Protein AF-A0A6L6D967-F1 (afdb_monomer)

Sequence (69 aa):
MATLRFSYGTMGSGKSTLALQIHHNMSSRGVAGLLLTKLDRDGSQVTSRLGVSAPAVDVFPELNIYDLA

Secondary structure (DSSP, 8-state):
---------STTSSHHHHHHHHHHHHHTTT-----EESS-SSSSEEE-TTS-EEE-EE--TT--GGGG-

Nearest PDB structures (foldseek):
  2b8t-assembly1_D  TM=8.395E-01  e=7.900E-03  Ureaplasma parvum
  6jp9-assembly2_D  TM=3.372E-01  e=4.394E+00  Methanocaldococcus jannaschii DSM 2661

pLDDT: mean 91.64, std 7.31, range [63.22, 97.0]

Solvent-accessible surface area (backbone atoms only — not comparable to full-atom values): 4676 Å² total; per-residue (Å²): 137,90,84,86,85,88,84,88,75,62,93,87,68,47,64,52,48,53,53,52,51,52,51,50,58,35,49,77,70,71,43,88,79,87,53,74,38,63,89,55,87,89,50,55,38,49,66,29,97,86,76,53,69,47,78,22,47,67,61,53,95,85,62,60,71,77,83,77,114

Foldseek 3Di:
DDDDDDDDDDPVPCPLVVLVVVVVVCVVVVHDDAAEDEPDPVPQKGADPVGDIDGHHYDDPPDDPVVVD

Radius of gyration: 12.71 Å; Cα contacts (8 Å, |Δ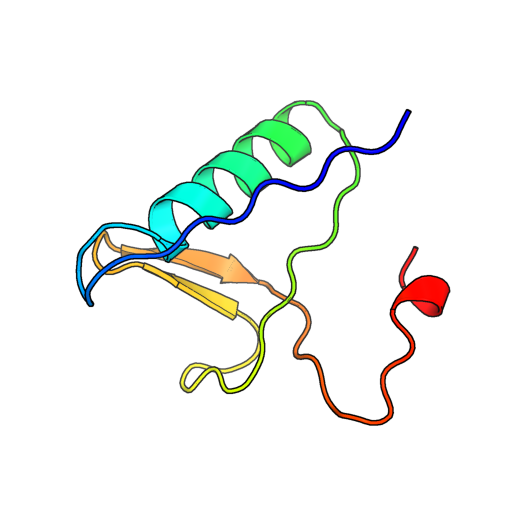i|>4): 68; chains: 1; bounding box: 33×30×25 Å

Structure (mmCIF, N/CA/C/O backbone):
data_AF-A0A6L6D967-F1
#
_entry.id   AF-A0A6L6D967-F1
#
loop_
_atom_site.group_PDB
_atom_site.id
_atom_site.type_symbol
_atom_site.label_atom_id
_atom_site.label_alt_id
_atom_site.label_comp_id
_atom_site.label_asym_id
_atom_site.label_entity_id
_atom_site.label_seq_id
_atom_site.pdbx_PDB_ins_code
_atom_site.Cartn_x
_atom_site.Cartn_y
_atom_site.Cartn_z
_atom_site.occupancy
_atom_site.B_iso_or_equiv
_atom_site.auth_seq_id
_atom_site.auth_comp_id
_atom_site.auth_asym_id
_atom_site.auth_atom_id
_atom_site.pdbx_PDB_model_num
ATOM 1 N N . MET A 1 1 ? -21.469 -1.849 -9.347 1.00 76.06 1 MET A N 1
ATOM 2 C CA . MET A 1 1 ? -20.769 -0.830 -10.161 1.00 76.06 1 MET A CA 1
ATOM 3 C C . MET A 1 1 ? -19.370 -0.670 -9.586 1.00 76.06 1 MET A C 1
ATOM 5 O O . MET A 1 1 ? -19.262 -0.579 -8.370 1.00 76.06 1 MET A O 1
ATOM 9 N N . ALA A 1 2 ? -18.325 -0.737 -10.410 1.00 87.50 2 ALA A N 1
ATOM 10 C CA . ALA A 1 2 ? -16.939 -0.624 -9.949 1.00 87.50 2 ALA A CA 1
ATOM 11 C C . ALA A 1 2 ? -16.468 0.838 -9.996 1.00 87.50 2 ALA A C 1
ATOM 13 O O . ALA A 1 2 ? -16.873 1.582 -10.889 1.00 87.50 2 ALA A O 1
ATOM 14 N N . THR A 1 3 ? -15.602 1.229 -9.059 1.00 93.19 3 THR A N 1
ATOM 15 C CA . THR A 1 3 ? -15.053 2.589 -8.964 1.00 93.19 3 THR A CA 1
ATOM 16 C C . THR A 1 3 ? -13.538 2.525 -8.827 1.00 93.19 3 THR A C 1
ATOM 18 O O . THR A 1 3 ? -13.025 1.764 -8.010 1.00 93.19 3 THR A O 1
ATOM 21 N N . LEU A 1 4 ? -12.826 3.365 -9.582 1.00 93.69 4 LEU A N 1
ATOM 22 C CA . LEU A 1 4 ? -11.386 3.567 -9.441 1.00 93.69 4 LEU A CA 1
ATOM 23 C C . LEU A 1 4 ? -11.119 4.923 -8.786 1.00 93.69 4 LEU A C 1
ATOM 25 O O . LEU A 1 4 ? -11.524 5.961 -9.307 1.00 93.69 4 LEU A O 1
ATOM 29 N N . ARG A 1 5 ? -10.387 4.922 -7.669 1.00 93.31 5 ARG A N 1
ATOM 30 C CA . ARG A 1 5 ? -9.843 6.143 -7.067 1.00 93.31 5 ARG A CA 1
ATOM 31 C C . ARG A 1 5 ? -8.331 6.160 -7.230 1.00 93.31 5 ARG A C 1
ATOM 33 O O . ARG A 1 5 ? -7.630 5.390 -6.583 1.00 93.31 5 ARG A O 1
ATOM 40 N N . PHE A 1 6 ? -7.832 7.088 -8.039 1.00 95.31 6 PHE A N 1
ATOM 41 C CA . PHE A 1 6 ? -6.401 7.329 -8.173 1.00 95.31 6 PHE A CA 1
ATOM 42 C C . PHE A 1 6 ? -5.951 8.440 -7.216 1.00 95.31 6 PHE A C 1
ATOM 44 O O . PHE A 1 6 ? -6.564 9.504 -7.162 1.00 95.31 6 PHE A O 1
ATOM 51 N N . SER A 1 7 ? -4.901 8.186 -6.433 1.00 93.56 7 SER A N 1
ATOM 52 C CA . SER A 1 7 ? -4.321 9.153 -5.491 1.00 93.56 7 SER A CA 1
ATOM 53 C C . SER A 1 7 ? -2.833 9.323 -5.782 1.00 93.56 7 SER A C 1
ATOM 55 O O . SER A 1 7 ? -2.086 8.348 -5.781 1.00 93.56 7 SER A O 1
ATOM 57 N N . TYR A 1 8 ? -2.394 10.561 -6.011 1.00 95.62 8 TYR A N 1
ATOM 58 C CA . TYR A 1 8 ? -1.011 10.907 -6.344 1.00 95.62 8 TYR A CA 1
ATOM 59 C C . TYR A 1 8 ? -0.577 12.188 -5.619 1.00 95.62 8 TYR A C 1
ATOM 61 O O . TYR A 1 8 ? -1.385 12.875 -5.001 1.00 95.62 8 TYR A O 1
ATOM 69 N N . GLY A 1 9 ? 0.722 12.486 -5.645 1.00 95.19 9 GLY A N 1
ATOM 70 C CA . GLY A 1 9 ? 1.300 13.637 -4.953 1.00 95.19 9 GLY A CA 1
ATOM 71 C C . GLY A 1 9 ? 2.789 13.454 -4.676 1.00 95.19 9 GLY A C 1
ATOM 72 O O . GLY A 1 9 ? 3.350 12.374 -4.898 1.00 95.19 9 GLY A O 1
ATOM 73 N N . THR A 1 10 ? 3.431 14.499 -4.163 1.00 96.50 10 THR A N 1
ATOM 74 C CA . THR A 1 10 ? 4.866 14.518 -3.838 1.00 96.50 10 THR A CA 1
ATOM 75 C C . THR A 1 10 ? 5.238 13.510 -2.743 1.00 96.50 10 THR A C 1
ATOM 77 O O . THR A 1 10 ? 4.391 12.953 -2.035 1.00 96.50 10 THR A O 1
ATOM 80 N N . MET A 1 11 ? 6.528 13.203 -2.593 1.00 91.81 11 MET A N 1
ATOM 81 C CA . MET A 1 11 ? 6.983 12.390 -1.461 1.00 91.81 11 MET A CA 1
ATOM 82 C C . MET A 1 11 ? 6.685 13.117 -0.146 1.00 91.81 11 MET A C 1
ATOM 84 O O . MET A 1 11 ? 6.922 14.311 -0.029 1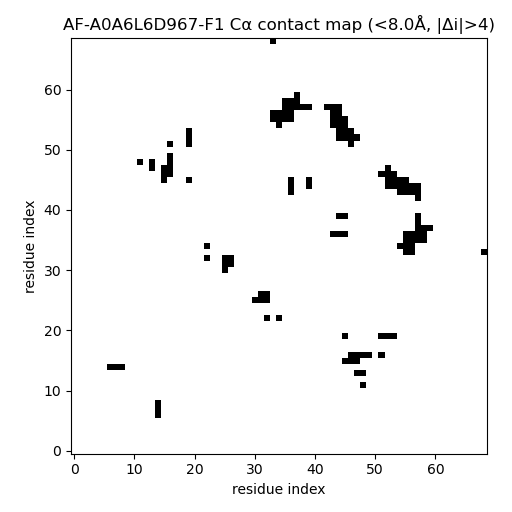.00 91.81 11 MET A O 1
ATOM 88 N N . GLY A 1 12 ? 6.131 12.395 0.830 1.00 90.75 12 GLY A N 1
ATOM 89 C CA . GLY A 1 12 ? 5.662 12.979 2.093 1.00 90.75 12 GLY A CA 1
ATOM 90 C C . GLY A 1 12 ? 4.191 13.404 2.099 1.00 90.75 12 GLY A C 1
ATOM 91 O O . GLY A 1 12 ? 3.643 13.600 3.173 1.00 90.75 12 GLY A O 1
ATOM 92 N N . SER A 1 13 ? 3.500 13.420 0.952 1.00 95.38 13 SER A N 1
ATOM 93 C CA . SER A 1 13 ? 2.084 13.824 0.861 1.00 95.38 13 SER A CA 1
ATOM 94 C C . SER A 1 13 ? 1.064 12.833 1.459 1.00 95.38 13 SER A C 1
ATOM 96 O O . SER A 1 13 ? -0.127 12.945 1.190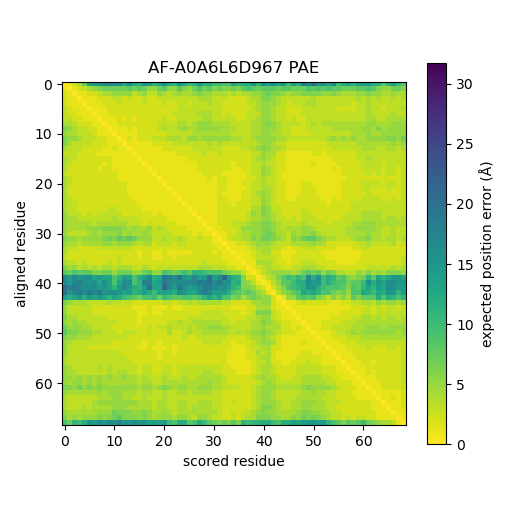 1.00 95.38 13 SER A O 1
ATOM 98 N N . GLY A 1 14 ? 1.506 11.810 2.199 1.00 95.56 14 GLY A N 1
ATOM 99 C CA . GLY A 1 14 ? 0.608 10.871 2.886 1.00 95.56 14 GLY A CA 1
ATOM 100 C C . GLY A 1 14 ? -0.061 9.786 2.025 1.00 95.56 14 GLY A C 1
ATOM 101 O O . GLY A 1 14 ? -0.993 9.146 2.500 1.00 95.56 14 GLY A O 1
ATOM 102 N N . LYS A 1 15 ? 0.399 9.521 0.791 1.00 96.00 15 LYS A N 1
ATOM 103 C CA . LYS A 1 15 ? -0.208 8.499 -0.100 1.00 96.00 15 LYS A CA 1
ATOM 104 C C . LYS A 1 15 ? -0.331 7.115 0.554 1.00 96.00 15 LYS A C 1
ATOM 106 O O . LYS A 1 15 ? -1.424 6.559 0.599 1.00 96.00 15 LYS A O 1
ATOM 111 N N . SER A 1 16 ? 0.771 6.585 1.093 1.00 94.81 16 SER A N 1
ATOM 112 C CA . SER A 1 16 ? 0.775 5.275 1.759 1.00 94.81 16 SER A CA 1
ATOM 113 C C . SER A 1 16 ? -0.094 5.277 3.016 1.00 94.81 16 SER A C 1
ATOM 115 O O . SER A 1 16 ? -0.802 4.312 3.267 1.00 94.81 16 SER A O 1
ATOM 117 N N . THR A 1 17 ? -0.107 6.382 3.771 1.00 96.69 17 THR A N 1
ATOM 118 C CA . THR A 1 17 ? -0.985 6.541 4.940 1.00 96.69 17 THR A CA 1
ATOM 119 C C . THR A 1 17 ? -2.457 6.423 4.549 1.00 96.69 17 THR A C 1
ATOM 121 O O . THR A 1 17 ? -3.194 5.690 5.199 1.00 96.69 17 THR A O 1
ATOM 124 N N . LEU A 1 18 ? -2.883 7.084 3.466 1.00 96.44 18 LEU A N 1
ATOM 125 C CA . LEU A 1 18 ? -4.260 6.993 2.979 1.00 96.44 18 LEU A CA 1
ATOM 126 C C . LEU A 1 18 ? -4.618 5.563 2.548 1.00 96.44 18 LEU A C 1
ATOM 128 O O . LEU A 1 18 ? -5.687 5.071 2.903 1.00 96.44 18 LEU A O 1
ATOM 132 N N . ALA A 1 19 ? -3.731 4.887 1.813 1.00 95.88 19 ALA A N 1
ATOM 133 C CA . ALA A 1 19 ? -3.945 3.499 1.399 1.00 95.88 19 ALA A CA 1
ATOM 134 C C . ALA A 1 19 ? -4.091 2.558 2.609 1.00 95.88 19 ALA A 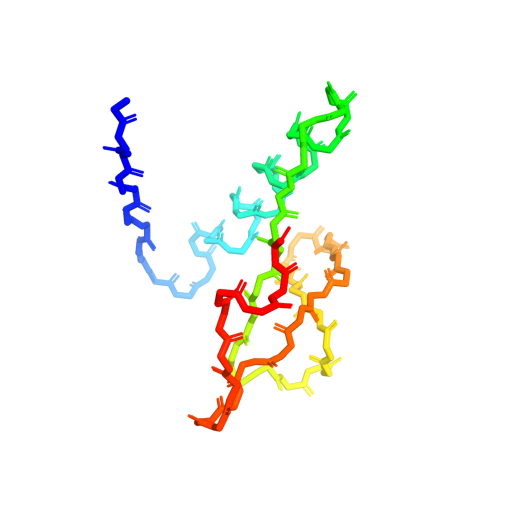C 1
ATOM 136 O O . ALA A 1 19 ? -5.039 1.775 2.670 1.00 95.88 19 ALA A O 1
ATOM 137 N N . LEU A 1 20 ? -3.211 2.697 3.607 1.00 96.81 20 LEU A N 1
ATOM 138 C CA . LEU A 1 20 ? -3.252 1.926 4.852 1.00 96.81 20 LEU A CA 1
ATOM 139 C C . LEU A 1 20 ? -4.519 2.207 5.666 1.00 96.81 20 LEU A C 1
ATOM 141 O O . LEU A 1 20 ? -5.134 1.277 6.181 1.00 96.81 20 LEU A O 1
ATOM 145 N N . GLN A 1 21 ? -4.958 3.465 5.736 1.00 96.88 21 GLN A N 1
ATOM 146 C CA . GLN A 1 21 ? -6.199 3.835 6.415 1.00 96.88 21 GLN A CA 1
ATOM 147 C C . GLN A 1 21 ? -7.424 3.206 5.737 1.00 96.88 21 GLN A C 1
ATOM 149 O O . GLN A 1 21 ? -8.315 2.701 6.419 1.00 96.88 21 GLN A O 1
ATOM 154 N N . ILE A 1 22 ? -7.476 3.213 4.401 1.00 95.69 22 ILE A N 1
ATOM 155 C CA . ILE A 1 22 ? -8.552 2.565 3.638 1.00 95.69 22 ILE A CA 1
ATOM 156 C C . ILE A 1 22 ? -8.546 1.054 3.899 1.00 95.69 22 ILE A C 1
ATOM 158 O O . ILE A 1 22 ? -9.590 0.504 4.246 1.00 95.69 22 ILE A O 1
ATOM 162 N N . HIS A 1 23 ? -7.384 0.401 3.798 1.00 96.31 23 HIS A N 1
ATOM 163 C CA . HIS A 1 23 ? -7.238 -1.033 4.060 1.00 96.31 23 HIS A CA 1
ATOM 164 C C . HIS A 1 23 ? -7.688 -1.410 5.480 1.00 96.31 23 HIS A C 1
ATOM 166 O O . HIS A 1 23 ? -8.530 -2.292 5.641 1.00 96.31 23 HIS A O 1
ATOM 172 N N . HIS A 1 24 ? -7.215 -0.682 6.496 1.00 96.19 24 HIS A N 1
ATOM 173 C CA . HIS A 1 24 ? -7.605 -0.895 7.890 1.00 96.19 24 HIS A CA 1
ATOM 174 C C . HIS A 1 24 ? -9.116 -0.729 8.104 1.00 96.19 24 HIS A C 1
ATOM 176 O O . HIS A 1 24 ? -9.745 -1.560 8.753 1.00 96.19 24 HIS A O 1
ATOM 182 N N . ASN A 1 25 ? -9.723 0.311 7.524 1.00 96.25 25 ASN A N 1
ATOM 183 C CA . ASN A 1 25 ? -11.157 0.573 7.660 1.00 96.25 25 ASN A CA 1
ATOM 184 C C . ASN A 1 25 ? -12.037 -0.471 6.960 1.00 96.25 25 ASN A C 1
ATOM 186 O O . ASN A 1 25 ? -13.145 -0.737 7.420 1.00 96.25 25 ASN A O 1
ATOM 190 N N . MET A 1 26 ? -11.590 -1.023 5.831 1.00 95.50 26 MET A N 1
ATOM 191 C CA . MET A 1 26 ? -12.306 -2.105 5.148 1.00 95.50 26 MET A CA 1
ATOM 192 C C . MET A 1 26 ? -12.192 -3.405 5.944 1.00 95.50 26 MET A C 1
ATOM 194 O O . MET A 1 26 ? -13.210 -4.025 6.252 1.00 95.50 26 MET A O 1
ATOM 198 N N . SER A 1 27 ? -10.972 -3.761 6.355 1.00 94.31 27 SER A N 1
ATOM 199 C CA . SER A 1 27 ? -10.708 -4.968 7.141 1.00 94.31 27 SER A CA 1
ATOM 200 C C . SER A 1 27 ? -11.440 -4.959 8.487 1.00 94.31 27 SER A C 1
ATOM 202 O O . SER A 1 27 ? -12.058 -5.960 8.841 1.00 94.31 27 SER A O 1
ATOM 204 N N . SER A 1 28 ? -11.474 -3.828 9.201 1.00 96.06 28 SER A N 1
ATOM 205 C CA . SER A 1 28 ? -12.184 -3.713 10.486 1.00 96.06 28 SER A CA 1
ATOM 206 C C . SER A 1 28 ? -13.700 -3.884 10.371 1.00 96.06 28 SER A C 1
ATOM 208 O O . SER A 1 28 ? -14.363 -4.201 11.355 1.00 96.06 28 SER A O 1
ATOM 210 N N . ARG A 1 29 ? -14.256 -3.720 9.166 1.00 97.00 29 ARG A N 1
ATOM 211 C CA .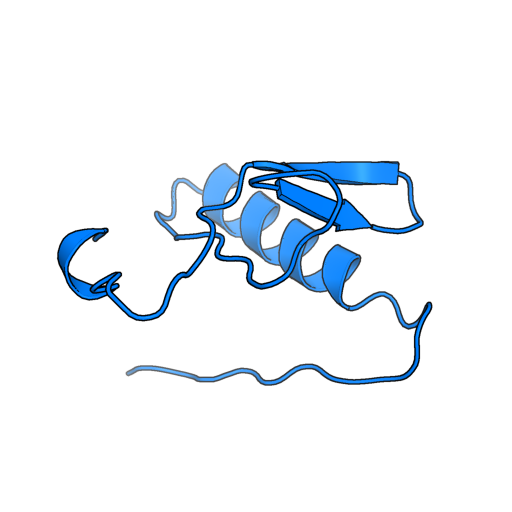 ARG A 1 29 ? -15.668 -3.982 8.847 1.00 97.00 29 ARG A CA 1
ATOM 212 C C . ARG A 1 29 ? -15.904 -5.389 8.292 1.00 97.00 29 ARG A C 1
ATOM 214 O O . ARG A 1 29 ? -17.024 -5.693 7.898 1.00 97.00 29 ARG A O 1
ATOM 221 N N . GLY A 1 30 ? -14.867 -6.225 8.219 1.00 95.38 30 GLY A N 1
ATOM 222 C CA . GLY A 1 30 ? -14.930 -7.559 7.621 1.00 95.38 30 GLY A CA 1
ATOM 223 C C . GLY A 1 30 ? -15.054 -7.551 6.095 1.00 95.38 30 GLY A C 1
ATOM 224 O O . GLY A 1 30 ? -15.431 -8.562 5.510 1.00 95.38 30 GLY A O 1
ATOM 225 N N . VAL A 1 31 ? -14.760 -6.427 5.434 1.00 94.69 31 VAL A N 1
ATOM 226 C CA . VAL A 1 31 ? -14.770 -6.348 3.970 1.00 94.69 31 VAL A CA 1
ATOM 227 C C . VAL A 1 31 ? -13.445 -6.890 3.449 1.00 94.69 31 VAL A C 1
ATOM 229 O O . VAL A 1 31 ? -12.385 -6.322 3.724 1.00 94.69 31 VAL A O 1
ATOM 232 N N . ALA A 1 32 ? -13.512 -7.985 2.692 1.00 88.25 32 ALA A N 1
ATOM 233 C CA . ALA A 1 32 ? -12.346 -8.568 2.043 1.00 88.25 32 ALA A CA 1
ATOM 234 C C . ALA A 1 32 ? -11.742 -7.583 1.029 1.00 88.25 32 ALA A C 1
ATOM 236 O O . ALA A 1 32 ? -12.454 -6.950 0.248 1.00 88.25 32 ALA A O 1
ATOM 237 N N . GLY A 1 33 ? -10.417 -7.456 1.045 1.00 91.88 33 GLY A N 1
ATOM 238 C CA . GLY A 1 33 ? -9.688 -6.595 0.127 1.00 91.88 33 GLY A CA 1
ATOM 239 C C . GLY A 1 33 ? -8.208 -6.942 0.097 1.00 91.88 33 GLY A C 1
ATOM 240 O O . GLY A 1 33 ? -7.629 -7.327 1.111 1.00 91.88 33 GLY A O 1
ATOM 241 N N . LEU A 1 34 ? -7.600 -6.784 -1.075 1.00 93.94 34 LEU A N 1
ATOM 242 C CA . LEU A 1 34 ? -6.179 -7.031 -1.291 1.00 93.94 34 LEU A CA 1
ATOM 243 C C . LEU A 1 34 ? -5.391 -5.730 -1.111 1.00 93.94 34 LEU A C 1
ATOM 245 O O . LEU A 1 34 ? -5.743 -4.700 -1.691 1.00 93.94 34 LEU A O 1
ATOM 249 N N . LEU A 1 35 ? -4.314 -5.780 -0.325 1.00 95.38 35 LEU A N 1
ATOM 250 C CA . LEU A 1 35 ? -3.294 -4.734 -0.299 1.00 95.38 35 LEU A CA 1
ATOM 251 C C . LEU A 1 35 ? -2.116 -5.204 -1.147 1.00 95.38 35 LEU A C 1
ATOM 253 O O . LEU A 1 35 ? -1.496 -6.220 -0.841 1.0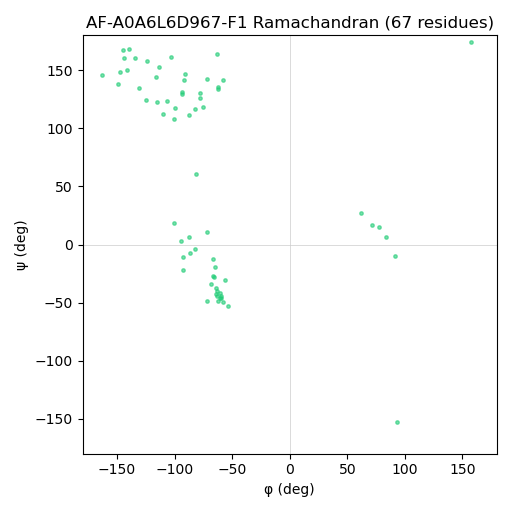0 95.38 35 LEU A O 1
ATOM 257 N N . LEU A 1 36 ? -1.836 -4.472 -2.221 1.00 94.50 36 LEU A N 1
ATOM 258 C CA . LEU A 1 36 ? -0.805 -4.811 -3.194 1.00 94.50 36 LEU A CA 1
ATOM 259 C C . LEU A 1 36 ? 0.286 -3.737 -3.185 1.00 94.50 36 LE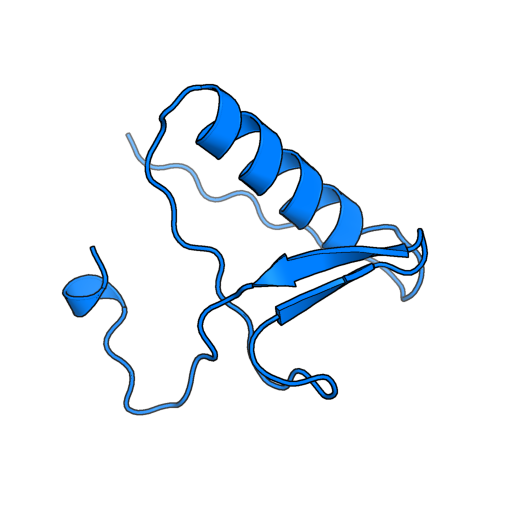U A C 1
ATOM 261 O O . LEU A 1 36 ? -0.012 -2.548 -3.044 1.00 94.50 36 LEU A O 1
ATOM 265 N N . THR A 1 37 ? 1.535 -4.146 -3.374 1.00 93.56 37 THR A N 1
ATOM 266 C CA . THR A 1 37 ? 2.688 -3.252 -3.514 1.00 93.56 37 THR A CA 1
ATOM 267 C C . THR A 1 37 ? 3.561 -3.689 -4.685 1.00 93.56 37 THR A C 1
ATOM 269 O O . THR A 1 37 ? 3.438 -4.807 -5.173 1.00 93.56 37 THR A O 1
ATOM 272 N N . LYS A 1 38 ? 4.405 -2.790 -5.188 1.00 90.88 38 LYS A N 1
ATOM 273 C CA . LYS A 1 38 ? 5.380 -3.097 -6.237 1.00 90.88 38 LYS A CA 1
ATOM 274 C C . LYS A 1 38 ? 6.603 -2.211 -6.058 1.00 90.88 38 LYS A C 1
ATOM 276 O O . LYS A 1 38 ? 6.453 -1.009 -5.839 1.00 90.88 38 LYS A O 1
ATOM 281 N N . LEU A 1 39 ? 7.791 -2.791 -6.235 1.00 81.38 39 LEU A N 1
ATOM 282 C CA . LEU A 1 39 ? 9.085 -2.124 -6.014 1.00 81.38 39 LEU A CA 1
ATOM 283 C C . LEU A 1 39 ? 9.295 -1.657 -4.562 1.00 81.38 39 LEU A C 1
ATOM 285 O O . LEU A 1 39 ? 10.015 -0.676 -4.343 1.00 81.38 39 LEU A O 1
ATOM 289 N N . ASP A 1 40 ? 8.666 -2.310 -3.577 1.00 71.44 40 ASP A N 1
ATOM 290 C CA . ASP A 1 40 ? 8.926 -1.952 -2.184 1.00 71.44 40 ASP A CA 1
ATOM 291 C C . ASP A 1 40 ? 10.324 -2.410 -1.748 1.00 71.44 40 ASP A C 1
ATOM 293 O O . ASP A 1 40 ? 10.836 -3.446 -2.170 1.00 71.44 40 ASP A O 1
ATOM 297 N N . ARG A 1 41 ? 10.969 -1.583 -0.928 1.00 63.22 41 ARG A N 1
ATOM 298 C CA . ARG A 1 41 ? 12.346 -1.790 -0.461 1.00 63.22 41 ARG A CA 1
ATOM 299 C C . ARG A 1 41 ? 12.403 -2.545 0.865 1.00 63.22 41 ARG A C 1
ATOM 301 O O . ARG A 1 41 ? 13.428 -3.156 1.145 1.00 63.22 41 ARG A O 1
ATOM 308 N N . ASP A 1 42 ? 11.314 -2.525 1.635 1.00 64.44 42 ASP A N 1
ATOM 309 C CA . ASP A 1 42 ? 11.211 -3.129 2.970 1.00 64.44 42 ASP A CA 1
ATOM 310 C C . ASP A 1 42 ? 10.489 -4.494 2.955 1.00 64.44 42 ASP A C 1
ATOM 312 O O . ASP A 1 42 ? 10.037 -4.978 3.998 1.00 64.44 42 ASP A O 1
ATOM 316 N N . GLY A 1 43 ? 10.395 -5.131 1.782 1.00 68.25 43 GLY A N 1
ATOM 317 C CA . GLY A 1 43 ? 9.770 -6.441 1.584 1.00 68.25 43 GLY A CA 1
ATOM 318 C C . GLY A 1 43 ? 8.289 -6.368 1.195 1.00 68.25 43 GLY A C 1
ATOM 319 O O . GLY A 1 43 ? 7.833 -5.414 0.578 1.00 68.25 43 GLY A O 1
ATOM 320 N N . SER A 1 44 ? 7.523 -7.410 1.524 1.00 84.69 44 SER A N 1
ATOM 321 C CA . SER A 1 44 ? 6.101 -7.548 1.167 1.00 84.69 44 SER A CA 1
ATOM 322 C C . SER A 1 44 ? 5.186 -6.768 2.129 1.00 84.69 44 SER A C 1
ATOM 324 O O . SER A 1 44 ? 4.365 -7.344 2.846 1.00 84.69 44 SER A O 1
ATOM 326 N N . GLN A 1 45 ? 5.357 -5.445 2.207 1.00 92.69 45 GLN A N 1
ATOM 327 C CA . GLN A 1 45 ? 4.535 -4.563 3.041 1.00 92.69 45 GLN A CA 1
ATOM 328 C C . GLN A 1 45 ? 4.307 -3.190 2.396 1.00 92.69 45 GLN A C 1
ATOM 330 O O . GLN A 1 45 ? 4.907 -2.824 1.394 1.00 92.69 45 GLN A O 1
ATOM 335 N N . VAL A 1 46 ? 3.376 -2.417 2.951 1.00 94.12 46 VAL A N 1
ATOM 336 C CA . VAL A 1 46 ? 3.235 -0.987 2.656 1.00 94.12 46 VAL A CA 1
ATOM 337 C C . VAL A 1 46 ? 3.529 -0.229 3.936 1.00 94.12 46 VAL A C 1
ATOM 339 O O . VAL A 1 46 ? 2.856 -0.431 4.945 1.00 94.12 46 VAL A O 1
ATOM 342 N N . THR A 1 47 ? 4.511 0.668 3.894 1.00 93.62 47 THR A N 1
ATOM 343 C CA . THR A 1 47 ? 4.912 1.503 5.031 1.00 93.62 47 THR A CA 1
ATOM 344 C C . THR A 1 47 ? 4.606 2.978 4.770 1.00 93.62 47 THR A C 1
ATOM 346 O O . THR A 1 47 ? 4.535 3.456 3.631 1.00 93.62 47 THR A O 1
ATOM 349 N N . SER A 1 48 ? 4.390 3.739 5.843 1.00 93.00 48 SER A N 1
ATOM 350 C CA . SER A 1 48 ? 4.230 5.191 5.781 1.00 93.00 48 SER A CA 1
ATOM 351 C C . SER A 1 48 ? 5.229 5.914 6.679 1.00 93.00 48 SER A C 1
ATOM 353 O O . SER A 1 48 ? 5.696 5.381 7.681 1.00 93.00 48 SER A O 1
ATOM 355 N N . ARG A 1 49 ? 5.490 7.192 6.375 1.00 91.12 49 ARG A N 1
ATOM 356 C CA . ARG A 1 49 ? 6.365 8.046 7.199 1.00 91.12 49 ARG A CA 1
ATOM 357 C C . ARG A 1 49 ? 5.806 8.357 8.592 1.00 91.12 49 ARG A C 1
ATOM 359 O O . ARG A 1 49 ? 6.549 8.859 9.422 1.00 91.12 49 ARG A O 1
ATOM 366 N N . LEU A 1 50 ? 4.526 8.072 8.843 1.00 93.69 50 LEU A N 1
ATOM 367 C CA . LEU A 1 50 ? 3.909 8.219 10.166 1.00 93.69 50 LEU A CA 1
ATOM 368 C C . LEU A 1 50 ? 4.077 6.966 11.041 1.00 93.69 50 LEU A C 1
ATOM 370 O O . LEU A 1 50 ? 3.501 6.902 12.119 1.00 93.69 50 LEU A O 1
ATOM 374 N N . GLY A 1 51 ? 4.841 5.969 10.583 1.00 93.00 51 GLY A N 1
ATOM 375 C CA . GLY A 1 51 ? 5.168 4.778 11.370 1.00 93.00 51 GLY A CA 1
ATOM 376 C C . GLY A 1 51 ? 4.107 3.678 11.345 1.00 93.00 51 GLY A C 1
ATOM 377 O O . GLY A 1 51 ? 4.257 2.686 12.047 1.00 93.00 51 GLY A O 1
ATOM 378 N N . VAL A 1 52 ? 3.052 3.818 10.535 1.00 94.62 52 VAL A N 1
ATOM 379 C CA . VAL A 1 52 ? 2.094 2.727 10.290 1.00 94.62 52 VAL A CA 1
ATOM 380 C C . VAL A 1 52 ? 2.501 1.897 9.076 1.00 94.62 52 VAL A C 1
ATOM 382 O O . VAL A 1 52 ? 2.948 2.459 8.066 1.00 94.62 52 VAL A O 1
ATOM 385 N N . SER A 1 53 ? 2.305 0.582 9.177 1.00 95.12 53 SER A N 1
ATOM 386 C CA . SER A 1 53 ? 2.550 -0.395 8.118 1.00 95.12 53 SER A CA 1
ATOM 387 C C . SER A 1 53 ? 1.518 -1.525 8.130 1.00 95.12 53 SER A C 1
ATOM 389 O O . SER A 1 53 ? 0.829 -1.744 9.128 1.00 95.12 53 SER A O 1
ATOM 391 N N . ALA A 1 54 ? 1.400 -2.230 7.006 1.00 95.31 54 ALA A N 1
ATOM 392 C CA . ALA A 1 54 ? 0.628 -3.464 6.899 1.00 95.31 54 ALA A CA 1
ATOM 393 C C . ALA A 1 54 ? 1.271 -4.417 5.875 1.00 95.31 54 ALA A C 1
ATOM 395 O O . ALA A 1 54 ? 1.847 -3.930 4.896 1.00 95.31 54 ALA A O 1
ATOM 396 N N . PRO A 1 55 ? 1.153 -5.747 6.061 1.00 94.12 55 PRO A N 1
ATOM 397 C CA . PRO A 1 55 ? 1.564 -6.724 5.058 1.00 94.12 55 PRO A CA 1
ATOM 398 C C . PRO A 1 55 ? 0.835 -6.499 3.734 1.00 94.12 55 PRO A C 1
ATOM 400 O O . PRO A 1 55 ? -0.355 -6.184 3.716 1.00 94.12 55 PRO A O 1
ATOM 403 N N . ALA A 1 56 ? 1.546 -6.678 2.630 1.00 94.94 56 ALA A N 1
ATOM 404 C CA . ALA A 1 56 ? 1.020 -6.493 1.288 1.00 94.94 56 ALA A CA 1
ATOM 405 C C . ALA A 1 56 ? 1.572 -7.567 0.355 1.00 94.94 56 ALA A C 1
ATOM 407 O O . ALA A 1 56 ? 2.691 -8.037 0.530 1.00 94.94 56 ALA A O 1
ATOM 408 N N . VAL A 1 57 ? 0.804 -7.935 -0.662 1.00 93.50 57 VAL A N 1
ATOM 409 C CA . VAL A 1 57 ? 1.283 -8.842 -1.706 1.00 93.50 57 VAL A CA 1
ATOM 410 C C . VAL A 1 57 ? 2.173 -8.054 -2.663 1.00 93.50 57 VAL A C 1
ATOM 412 O O . VAL A 1 57 ? 1.755 -7.016 -3.183 1.00 93.50 57 VAL A O 1
ATOM 415 N N . ASP A 1 58 ? 3.394 -8.534 -2.887 1.00 92.75 58 ASP A N 1
ATOM 416 C CA . ASP A 1 58 ? 4.299 -7.939 -3.871 1.00 92.75 58 ASP A CA 1
ATOM 417 C C . ASP A 1 58 ? 3.906 -8.374 -5.288 1.00 92.75 58 ASP A C 1
ATOM 419 O O . ASP A 1 58 ? 3.676 -9.555 -5.554 1.00 92.75 58 ASP A O 1
ATOM 423 N N . VAL A 1 59 ? 3.797 -7.406 -6.196 1.00 92.50 59 VAL A N 1
ATOM 424 C CA . VAL A 1 59 ? 3.313 -7.609 -7.562 1.00 92.50 59 VAL A CA 1
ATOM 425 C C . VAL A 1 59 ? 4.483 -7.679 -8.536 1.00 92.50 59 VAL A C 1
ATOM 427 O O . VAL A 1 59 ? 5.082 -6.665 -8.907 1.00 92.50 59 VAL A O 1
ATOM 430 N N . PHE A 1 60 ? 4.745 -8.881 -9.037 1.00 90.94 60 PHE A N 1
ATOM 431 C CA . PHE A 1 60 ? 5.708 -9.166 -10.101 1.00 90.94 60 PHE A CA 1
ATOM 432 C C . PHE A 1 60 ? 4.996 -9.415 -11.447 1.00 90.94 60 PHE A C 1
ATOM 434 O O . PHE A 1 60 ? 3.780 -9.615 -11.463 1.00 90.94 60 PHE A O 1
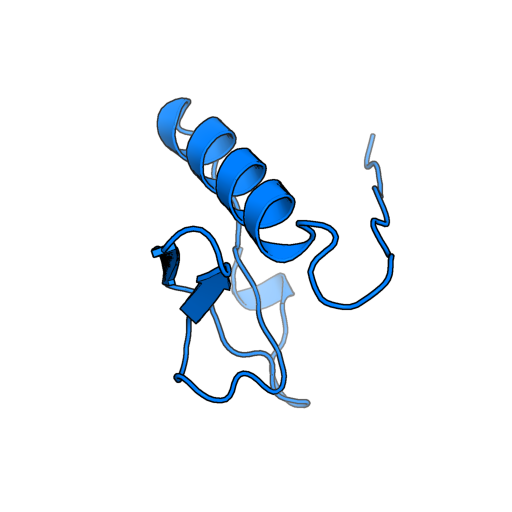ATOM 441 N N . PRO A 1 61 ? 5.696 -9.321 -12.595 1.00 92.94 61 PRO A N 1
ATOM 442 C CA . PRO A 1 61 ? 5.070 -9.381 -13.923 1.00 92.94 61 PRO A CA 1
ATOM 443 C C . PRO A 1 61 ? 4.227 -10.635 -14.195 1.00 92.94 61 PRO A C 1
ATOM 445 O O . PRO A 1 61 ? 3.255 -10.561 -14.939 1.00 92.94 61 PRO A O 1
ATOM 448 N N . GLU A 1 62 ? 4.583 -11.762 -13.589 1.00 95.06 62 GLU A N 1
ATOM 449 C CA . GLU A 1 62 ? 3.931 -13.058 -13.777 1.00 95.06 62 GLU A CA 1
ATOM 450 C C . GLU A 1 62 ? 2.727 -13.265 -12.840 1.00 95.06 62 GLU A C 1
ATOM 452 O O . GLU A 1 62 ? 2.007 -14.253 -12.973 1.00 95.06 62 GLU A O 1
ATOM 457 N N . LEU A 1 63 ? 2.493 -12.352 -11.889 1.00 93.75 63 LEU A N 1
ATOM 458 C CA . LEU A 1 63 ? 1.400 -12.465 -10.929 1.00 93.75 63 LEU A CA 1
ATOM 459 C C . LEU A 1 63 ? 0.055 -12.137 -11.588 1.00 93.75 63 LEU A C 1
ATOM 461 O O . LEU A 1 63 ? -0.199 -11.001 -11.996 1.00 93.75 63 LEU A O 1
ATOM 465 N N . ASN A 1 64 ? -0.852 -13.112 -11.600 1.00 94.88 64 ASN A N 1
ATOM 466 C CA . ASN A 1 64 ? -2.241 -12.895 -11.976 1.00 94.88 64 ASN A CA 1
ATOM 467 C C . ASN A 1 64 ? -3.074 -12.474 -10.754 1.00 94.88 64 ASN A C 1
ATOM 469 O O . ASN A 1 64 ? -3.322 -13.263 -9.847 1.00 94.88 64 ASN A O 1
ATOM 473 N N . ILE A 1 65 ? -3.535 -11.221 -10.740 1.00 91.81 65 ILE A N 1
ATOM 474 C CA . ILE A 1 65 ? -4.308 -10.653 -9.621 1.00 91.81 65 ILE A CA 1
ATOM 475 C C . ILE A 1 65 ? -5.683 -11.326 -9.477 1.00 91.81 65 ILE A C 1
ATOM 477 O O . ILE A 1 65 ? -6.214 -11.372 -8.371 1.00 91.81 65 ILE A O 1
ATOM 481 N N . TYR A 1 66 ? -6.252 -11.865 -10.562 1.00 91.62 66 TYR A N 1
ATOM 482 C CA . TYR A 1 66 ? -7.536 -12.569 -10.497 1.00 91.62 66 TYR A CA 1
ATOM 483 C C . TYR A 1 66 ? -7.459 -13.853 -9.671 1.00 91.62 66 TYR A C 1
ATOM 485 O O . TYR A 1 66 ? -8.456 -14.225 -9.068 1.00 91.62 66 TYR A O 1
ATOM 493 N N . ASP A 1 67 ? -6.286 -14.484 -9.597 1.00 94.38 67 ASP A N 1
ATOM 494 C CA . ASP A 1 67 ? -6.101 -15.742 -8.867 1.00 94.38 67 ASP A CA 1
ATOM 495 C C . ASP A 1 67 ? 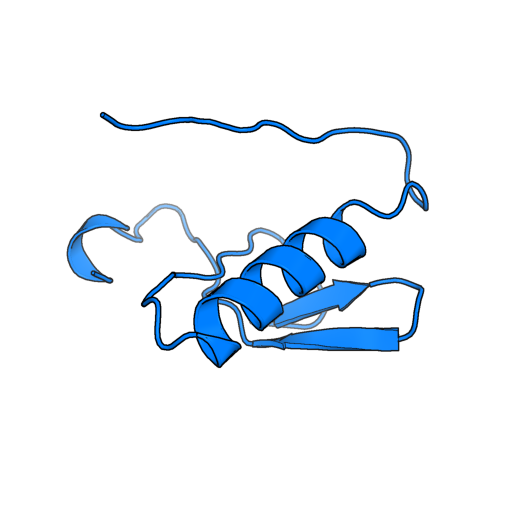-5.903 -15.518 -7.352 1.00 94.38 67 ASP A C 1
ATOM 497 O O . ASP A 1 67 ? -5.791 -16.474 -6.588 1.00 94.38 67 ASP A O 1
ATOM 501 N N . LEU A 1 68 ? -5.839 -14.254 -6.907 1.00 89.00 68 LEU A N 1
ATOM 502 C CA . LEU A 1 68 ? -5.692 -13.872 -5.497 1.00 89.00 68 LEU A CA 1
ATOM 503 C C . LEU A 1 68 ? -7.026 -13.628 -4.774 1.00 89.00 68 LEU A C 1
ATOM 505 O O . LEU A 1 68 ? -7.013 -13.431 -3.557 1.00 89.00 68 LEU A O 1
ATOM 509 N N . ALA A 1 69 ? -8.137 -13.556 -5.509 1.00 78.50 69 ALA A N 1
ATOM 510 C CA . ALA A 1 69 ? -9.471 -13.224 -5.004 1.00 78.50 69 ALA A CA 1
ATOM 511 C C . ALA A 1 69 ? -10.404 -14.438 -5.065 1.00 78.50 69 ALA A C 1
ATOM 513 O O . ALA A 1 69 ? -11.226 -14.570 -4.129 1.00 78.50 69 ALA A O 1
#

Mean predicted aligned error: 3.69 Å